Protein AF-A0A2H0YAF7-F1 (afdb_monomer_lite)

Foldseek 3Di:
DDDQAQAFDDDPVGPPPPRRVSVVVVVVVQVDPFKDDWDCDPVVNDTDIDGDDD

Sequence (54 aa):
MILIIGLGNPGLKFKNTRHNIGFEVLDQISKNSDFSVWVNKKRLRAKVCVGRHN

Radius of gyration: 11.63 Å; chains: 1; bounding box: 25×24×31 Å

pLDDT: mean 94.7, std 4.99, range [71.31, 98.12]

Secondary structure (DSSP, 8-state):
----------SGGGTT-GGGHHHHHHHHHTTSTTBPPPEEEGGGTEEE--B---

Structure (mmCIF, N/CA/C/O backbone):
data_AF-A0A2H0YAF7-F1
#
_entry.id   AF-A0A2H0YAF7-F1
#
loop_
_atom_site.group_PDB
_atom_site.id
_atom_site.type_symbol
_atom_site.label_atom_id
_atom_site.label_alt_id
_atom_site.label_comp_id
_atom_site.label_asym_id
_atom_site.label_entity_id
_atom_site.label_seq_id
_atom_site.pdbx_PDB_ins_code
_atom_site.Cartn_x
_atom_site.Cartn_y
_atom_site.Cartn_z
_atom_site.occupancy
_atom_site.B_iso_or_equiv
_atom_site.auth_seq_id
_atom_site.auth_comp_id
_atom_site.auth_asym_id
_atom_site.auth_atom_id
_atom_site.pdbx_PDB_model_num
ATOM 1 N N . MET A 1 1 ? 4.941 5.066 -19.042 1.00 83.56 1 MET A N 1
ATOM 2 C CA . MET A 1 1 ? 5.028 4.874 -17.577 1.00 83.56 1 MET A CA 1
ATOM 3 C C . MET A 1 1 ? 3.612 4.807 -17.045 1.00 83.56 1 MET A C 1
ATOM 5 O O . MET A 1 1 ? 2.827 5.674 -17.399 1.00 83.56 1 MET A O 1
ATOM 9 N N . ILE A 1 2 ? 3.278 3.766 -16.285 1.00 94.50 2 ILE A N 1
ATOM 10 C CA . ILE A 1 2 ? 1.931 3.562 -15.737 1.00 94.50 2 ILE A CA 1
ATOM 11 C C . ILE A 1 2 ? 2.008 3.774 -14.227 1.00 94.50 2 ILE A C 1
ATOM 13 O O . ILE A 1 2 ? 2.941 3.294 -13.585 1.00 94.50 2 ILE A O 1
ATOM 17 N N . LEU A 1 3 ? 1.038 4.501 -13.677 1.00 95.94 3 LEU A N 1
ATOM 18 C CA . LEU A 1 3 ? 0.855 4.657 -12.241 1.00 95.94 3 LEU A CA 1
ATOM 19 C C . LEU A 1 3 ? -0.464 3.995 -11.855 1.00 95.94 3 LEU A C 1
ATOM 21 O O . LEU A 1 3 ? -1.517 4.377 -12.358 1.00 95.94 3 LEU A O 1
ATOM 25 N N . ILE A 1 4 ? -0.395 3.021 -10.955 1.00 96.56 4 ILE A N 1
ATOM 26 C CA . ILE A 1 4 ? -1.567 2.346 -10.399 1.00 96.56 4 ILE A CA 1
ATOM 27 C C . ILE A 1 4 ? -1.670 2.760 -8.932 1.00 96.56 4 ILE A C 1
ATOM 29 O O . ILE A 1 4 ? -0.677 2.721 -8.203 1.00 96.56 4 ILE A O 1
ATOM 33 N N . ILE A 1 5 ? -2.860 3.185 -8.508 1.00 97.62 5 ILE A N 1
ATOM 34 C CA . ILE A 1 5 ? -3.121 3.676 -7.152 1.00 97.62 5 ILE A CA 1
ATOM 35 C C . ILE A 1 5 ? -4.211 2.815 -6.521 1.00 97.62 5 ILE A C 1
ATOM 37 O O . ILE A 1 5 ? -5.300 2.677 -7.069 1.00 97.62 5 ILE A O 1
ATOM 41 N N . GLY A 1 6 ? -3.920 2.266 -5.346 1.00 97.62 6 GLY A N 1
ATOM 42 C CA . GLY A 1 6 ? -4.881 1.566 -4.507 1.00 97.62 6 GLY A CA 1
ATOM 43 C C . GLY A 1 6 ? -5.383 2.525 -3.444 1.00 97.62 6 GLY A C 1
ATOM 44 O O . GLY A 1 6 ? -4.587 3.039 -2.661 1.00 97.62 6 GLY A O 1
ATOM 45 N N . LEU A 1 7 ? -6.687 2.791 -3.429 1.00 98.00 7 LEU A N 1
ATOM 46 C CA . LEU A 1 7 ? -7.326 3.607 -2.397 1.00 98.00 7 LEU A CA 1
ATOM 47 C C . LEU A 1 7 ? -7.712 2.740 -1.192 1.00 98.00 7 LEU A C 1
ATOM 49 O O . LEU A 1 7 ? -8.016 1.554 -1.337 1.00 98.00 7 LEU A O 1
ATOM 53 N N . GLY A 1 8 ? -7.685 3.345 -0.005 1.00 97.12 8 GLY A N 1
ATOM 54 C CA . GLY A 1 8 ? -8.033 2.688 1.249 1.00 97.12 8 GLY A CA 1
ATOM 55 C C . GLY A 1 8 ? -7.683 3.532 2.471 1.00 97.12 8 GLY A C 1
ATOM 56 O O . GLY A 1 8 ? -7.029 4.571 2.371 1.00 97.12 8 GLY A O 1
ATOM 57 N N . ASN A 1 9 ? -8.099 3.057 3.643 1.00 98.12 9 ASN A N 1
ATOM 58 C CA . ASN A 1 9 ? -7.812 3.698 4.923 1.00 98.12 9 ASN A CA 1
ATOM 59 C C . ASN A 1 9 ? -6.637 3.008 5.642 1.00 98.12 9 ASN A C 1
ATOM 61 O O . ASN A 1 9 ? -6.627 1.777 5.760 1.00 98.12 9 ASN A O 1
ATOM 65 N N . PRO A 1 10 ? -5.643 3.757 6.157 1.00 96.06 10 PRO A N 1
ATOM 66 C CA . PRO A 1 10 ? -4.529 3.181 6.903 1.00 96.06 10 PRO A CA 1
ATOM 67 C C . PRO A 1 10 ? -4.941 2.756 8.321 1.00 96.06 10 PRO A C 1
ATOM 69 O O . PRO A 1 10 ? -5.683 3.456 9.008 1.00 96.06 10 PRO A O 1
ATOM 72 N N . GLY A 1 11 ? -4.383 1.639 8.794 1.00 95.62 11 GLY A N 1
ATOM 73 C CA . GLY A 1 11 ? -4.568 1.127 10.157 1.00 95.62 11 GLY A CA 1
ATOM 74 C C . GLY A 1 11 ? -5.322 -0.203 10.212 1.00 95.62 11 GLY A C 1
ATOM 75 O O . GLY A 1 11 ? -6.176 -0.489 9.376 1.00 95.62 11 GLY A O 1
ATOM 76 N N . LEU A 1 12 ? -5.012 -1.025 11.222 1.00 95.19 12 LEU A N 1
ATOM 77 C CA . LEU A 1 12 ? -5.519 -2.402 11.333 1.00 95.19 12 LEU A CA 1
ATOM 78 C C . LEU A 1 12 ? -7.050 -2.490 11.405 1.00 95.19 12 LEU A C 1
ATOM 80 O O . LEU A 1 12 ? -7.623 -3.430 10.869 1.00 95.19 12 LEU A O 1
ATOM 84 N N . LYS A 1 13 ? -7.715 -1.490 11.995 1.00 97.38 13 LYS A N 1
ATOM 85 C CA . LYS A 1 13 ? -9.182 -1.444 12.117 1.00 97.38 13 LYS A CA 1
ATOM 86 C C . LYS A 1 13 ? -9.931 -1.371 10.780 1.00 97.38 13 LYS A C 1
ATOM 88 O O . LYS A 1 13 ? -11.117 -1.665 10.742 1.00 97.38 13 LYS A O 1
ATOM 93 N N . PHE A 1 14 ? -9.259 -0.962 9.703 1.00 96.75 14 PHE A N 1
ATOM 94 C CA . PHE A 1 14 ? -9.849 -0.865 8.362 1.00 96.75 14 PHE A CA 1
ATOM 95 C C . PHE A 1 14 ? -9.471 -2.037 7.452 1.00 96.75 14 PHE A C 1
ATOM 97 O O . PHE A 1 14 ? -9.898 -2.087 6.295 1.00 96.75 14 PHE A O 1
ATOM 104 N N . LYS A 1 15 ? -8.663 -2.975 7.962 1.00 94.50 15 LYS A N 1
ATOM 105 C CA . LYS A 1 15 ? -8.260 -4.173 7.231 1.00 94.50 15 LYS A CA 1
ATOM 106 C C . LYS A 1 15 ? -9.505 -4.981 6.842 1.00 94.50 15 LYS A C 1
ATOM 108 O O . LYS A 1 15 ? -10.413 -5.128 7.654 1.00 94.50 15 LYS A O 1
ATOM 113 N N . ASN A 1 16 ? -9.531 -5.497 5.613 1.00 94.62 16 ASN A N 1
ATOM 114 C CA . ASN A 1 16 ? -10.625 -6.298 5.049 1.00 94.62 16 ASN A CA 1
ATOM 115 C C . ASN A 1 16 ? -11.982 -5.567 4.946 1.00 94.62 16 ASN A C 1
ATOM 117 O O . ASN A 1 16 ? -13.030 -6.202 4.827 1.00 94.62 16 ASN A O 1
ATOM 121 N N . THR A 1 17 ? -12.000 -4.232 4.998 1.00 97.56 17 THR A N 1
ATOM 122 C CA . THR A 1 17 ? -13.203 -3.464 4.647 1.00 97.56 17 THR A CA 1
ATOM 123 C C . THR A 1 17 ? -13.296 -3.315 3.130 1.00 97.56 17 THR A C 1
ATOM 125 O O . THR A 1 17 ? -12.280 -3.181 2.453 1.00 97.56 17 THR A O 1
ATOM 128 N N . ARG A 1 18 ? -14.514 -3.251 2.573 1.00 97.50 18 ARG A N 1
ATOM 129 C CA . ARG A 1 18 ? -14.718 -3.053 1.120 1.00 97.50 18 ARG A CA 1
ATOM 130 C C . ARG A 1 18 ? -14.015 -1.796 0.586 1.00 97.50 18 ARG A C 1
ATOM 132 O O . ARG A 1 18 ? -13.578 -1.778 -0.557 1.00 97.50 18 ARG A O 1
ATOM 139 N N . HIS A 1 19 ? -13.867 -0.769 1.424 1.00 97.50 19 HIS A N 1
ATOM 140 C CA . HIS A 1 19 ? -13.171 0.476 1.085 1.00 97.50 19 HIS A CA 1
ATOM 141 C C . HIS A 1 19 ? -11.653 0.296 0.891 1.00 97.50 19 HIS A C 1
ATOM 143 O O . HIS A 1 19 ? -11.013 1.137 0.273 1.00 97.50 19 HIS A O 1
ATOM 149 N N . ASN A 1 20 ? -11.077 -0.797 1.399 1.00 97.94 20 ASN A N 1
ATOM 150 C CA . ASN A 1 20 ? -9.649 -1.102 1.338 1.00 97.94 20 ASN A CA 1
ATOM 151 C C . ASN A 1 20 ? -9.284 -2.109 0.237 1.00 97.94 20 ASN A C 1
ATOM 153 O O . ASN A 1 20 ? -8.119 -2.495 0.139 1.00 97.94 20 ASN A O 1
ATOM 157 N N . ILE A 1 21 ? -10.233 -2.496 -0.625 1.00 97.81 21 ILE A N 1
ATOM 158 C CA . ILE A 1 21 ? -9.975 -3.454 -1.709 1.00 97.81 21 ILE A CA 1
ATOM 159 C C . ILE A 1 21 ? -8.839 -2.996 -2.636 1.00 97.81 21 ILE A C 1
ATOM 161 O O . ILE A 1 21 ? -8.073 -3.819 -3.125 1.00 97.81 21 ILE A O 1
ATOM 165 N N . GLY A 1 22 ? -8.662 -1.682 -2.821 1.00 97.81 22 GLY A N 1
ATOM 166 C CA . GLY A 1 22 ? -7.558 -1.133 -3.606 1.00 97.81 22 GLY A CA 1
ATOM 167 C C . GLY A 1 22 ? -6.180 -1.484 -3.038 1.00 97.81 22 GLY A C 1
ATOM 168 O O . GLY A 1 22 ? -5.265 -1.767 -3.808 1.00 97.81 22 GLY A O 1
ATOM 169 N N . PHE A 1 23 ? -6.022 -1.515 -1.709 1.00 97.56 23 PHE A N 1
ATOM 170 C CA . PHE A 1 23 ? -4.778 -1.969 -1.077 1.00 97.56 23 PHE A CA 1
ATOM 171 C C . PHE A 1 23 ? -4.561 -3.467 -1.305 1.00 97.56 23 PHE A C 1
ATOM 173 O O . PHE A 1 23 ? -3.463 -3.869 -1.671 1.00 97.56 23 PHE A O 1
ATOM 180 N N . GLU A 1 24 ? -5.609 -4.281 -1.151 1.00 96.31 24 GLU A N 1
ATOM 181 C CA . GLU A 1 24 ? -5.519 -5.735 -1.333 1.00 96.31 24 GLU A CA 1
ATOM 182 C C . GLU A 1 24 ? -5.160 -6.114 -2.774 1.00 96.31 24 GLU A C 1
ATOM 184 O O . GLU A 1 24 ? -4.300 -6.966 -2.987 1.00 96.31 24 GLU A O 1
ATOM 189 N N . VAL A 1 25 ? -5.762 -5.450 -3.765 1.00 96.62 25 VAL A N 1
ATOM 190 C CA . VAL A 1 25 ? -5.443 -5.652 -5.186 1.00 96.62 25 VAL A CA 1
ATOM 191 C C . VAL A 1 25 ? -3.975 -5.329 -5.467 1.00 96.62 25 VAL A C 1
ATOM 193 O O . VAL A 1 25 ? -3.287 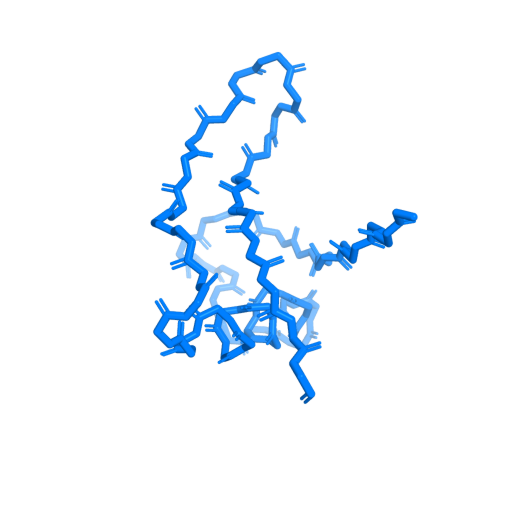-6.130 -6.098 1.00 96.62 25 VAL A O 1
ATOM 196 N N . LEU A 1 26 ? -3.467 -4.196 -4.972 1.00 96.19 26 LEU A N 1
ATOM 197 C CA . LEU A 1 26 ? -2.058 -3.835 -5.151 1.00 96.19 26 LEU A CA 1
ATOM 198 C C . LEU A 1 26 ? -1.107 -4.809 -4.454 1.00 96.19 26 LEU A C 1
ATOM 200 O O . LEU A 1 26 ? -0.088 -5.180 -5.039 1.00 96.19 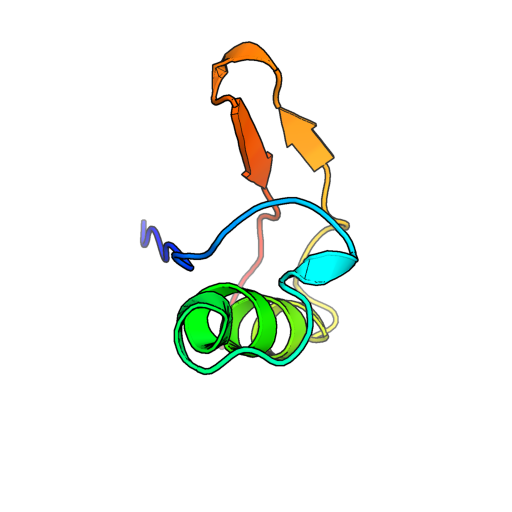26 LEU A O 1
ATOM 204 N N . ASP A 1 27 ? -1.446 -5.251 -3.242 1.00 94.81 27 ASP A N 1
ATOM 205 C CA . ASP A 1 27 ? -0.665 -6.257 -2.527 1.00 94.81 27 ASP A CA 1
ATOM 206 C C . ASP A 1 27 ? -0.578 -7.551 -3.349 1.00 94.81 27 ASP A C 1
ATOM 208 O O . ASP A 1 27 ? 0.514 -8.101 -3.477 1.00 94.81 27 ASP A O 1
ATOM 212 N N . GLN A 1 28 ? -1.673 -8.010 -3.974 1.00 94.75 28 GLN A N 1
ATOM 213 C CA . GLN A 1 28 ? -1.633 -9.182 -4.863 1.00 94.75 28 GLN A CA 1
ATOM 214 C C . GLN A 1 28 ? -0.783 -8.949 -6.116 1.00 94.75 28 GLN A C 1
ATOM 216 O O . GLN A 1 28 ? 0.026 -9.808 -6.454 1.00 94.75 28 GLN A O 1
ATOM 221 N N . ILE A 1 29 ? -0.919 -7.798 -6.783 1.00 93.44 29 ILE A N 1
ATOM 222 C CA . ILE A 1 29 ? -0.129 -7.466 -7.984 1.00 93.44 29 ILE A CA 1
ATOM 223 C C . ILE A 1 29 ? 1.373 -7.463 -7.665 1.00 93.44 29 ILE A C 1
ATOM 225 O O . ILE A 1 29 ? 2.177 -7.990 -8.438 1.00 93.44 29 ILE A O 1
ATOM 229 N N . SER A 1 30 ? 1.746 -6.918 -6.503 1.00 94.06 30 SER A N 1
ATOM 230 C CA . SER A 1 30 ? 3.139 -6.815 -6.057 1.00 94.06 30 SER A CA 1
ATOM 231 C C . SER A 1 30 ? 3.796 -8.149 -5.681 1.00 94.06 30 SER A C 1
ATOM 233 O O . SER A 1 30 ? 5.000 -8.171 -5.453 1.00 94.06 30 SER A O 1
ATOM 235 N N . LYS A 1 31 ? 3.048 -9.263 -5.615 1.00 92.12 31 LYS A N 1
ATOM 236 C CA . LYS A 1 31 ? 3.612 -10.590 -5.293 1.00 92.12 31 LYS A CA 1
ATOM 237 C C . LYS A 1 31 ? 4.452 -11.195 -6.419 1.00 92.12 31 LYS A C 1
ATOM 239 O O . LYS A 1 31 ? 5.155 -12.171 -6.172 1.00 92.12 31 LYS A O 1
ATOM 244 N N . ASN A 1 32 ? 4.378 -10.652 -7.633 1.00 85.81 32 ASN A N 1
ATOM 245 C CA . ASN A 1 32 ? 5.244 -11.075 -8.733 1.00 85.81 32 ASN A CA 1
ATOM 246 C C . ASN A 1 32 ? 6.715 -10.733 -8.437 1.00 85.81 32 ASN A C 1
ATOM 248 O O . ASN A 1 32 ? 7.003 -9.692 -7.847 1.00 85.81 32 ASN A O 1
ATOM 252 N N . SER A 1 33 ? 7.649 -11.576 -8.898 1.00 80.50 33 SER A N 1
ATOM 253 C CA . SER A 1 33 ? 9.100 -11.430 -8.656 1.00 80.50 33 SER A CA 1
ATOM 254 C C . SER A 1 33 ? 9.695 -10.117 -9.166 1.00 80.50 33 SER A C 1
ATOM 256 O O . SER A 1 33 ? 10.749 -9.691 -8.701 1.00 80.50 33 SER A O 1
ATOM 258 N N . ASP A 1 34 ? 9.010 -9.471 -10.106 1.00 92.81 34 ASP A N 1
ATOM 259 C CA . ASP A 1 34 ? 9.493 -8.284 -10.802 1.00 92.81 34 ASP A CA 1
ATOM 260 C C . ASP A 1 34 ? 9.103 -6.973 -10.101 1.00 92.81 34 ASP A C 1
ATOM 262 O O . ASP A 1 34 ? 9.375 -5.896 -10.636 1.00 92.81 34 ASP A O 1
ATOM 266 N N . PHE A 1 35 ? 8.477 -7.035 -8.918 1.00 95.44 35 PHE A N 1
ATOM 267 C CA . PHE A 1 35 ? 8.176 -5.869 -8.085 1.00 95.44 35 PHE A CA 1
ATOM 268 C C . PHE A 1 35 ? 9.129 -5.757 -6.895 1.00 95.44 35 PHE A C 1
ATOM 270 O O . PHE A 1 35 ? 9.428 -6.717 -6.190 1.00 95.44 35 PHE A O 1
ATOM 277 N N . SER A 1 36 ? 9.586 -4.533 -6.634 1.00 95.25 36 SER A N 1
ATOM 278 C CA . SER A 1 36 ? 10.357 -4.217 -5.438 1.00 95.25 36 SER A CA 1
ATOM 279 C C . SER A 1 36 ? 9.512 -4.360 -4.171 1.00 95.25 36 SER A C 1
ATOM 281 O O . SER A 1 36 ? 8.293 -4.194 -4.189 1.00 95.25 36 SER A O 1
ATOM 283 N N . VAL A 1 37 ? 10.175 -4.499 -3.025 1.00 95.25 37 VAL A N 1
ATOM 284 C CA . VAL A 1 37 ? 9.511 -4.366 -1.721 1.00 95.25 37 VAL A CA 1
ATOM 285 C C . VAL A 1 37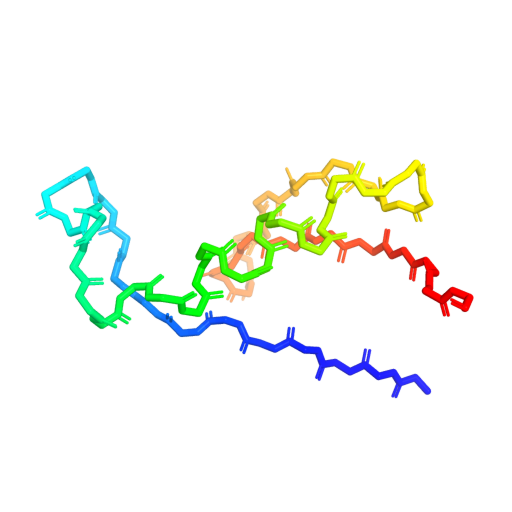 ? 8.833 -2.998 -1.564 1.00 95.25 37 VAL A C 1
ATOM 287 O O . VAL A 1 37 ? 9.288 -1.986 -2.109 1.00 95.25 37 VAL A O 1
ATOM 290 N N . TRP A 1 38 ? 7.748 -2.957 -0.790 1.00 96.69 38 TRP A N 1
ATOM 291 C CA . TRP A 1 38 ? 7.042 -1.720 -0.464 1.00 96.69 38 TRP A CA 1
ATOM 292 C C . TRP A 1 38 ? 7.895 -0.802 0.415 1.00 96.69 38 TRP A C 1
ATOM 294 O O . TRP A 1 38 ? 8.277 -1.161 1.528 1.00 96.69 38 TRP A O 1
ATOM 304 N N . VAL A 1 39 ? 8.125 0.428 -0.043 1.00 97.56 39 VAL A N 1
ATOM 305 C CA . VAL A 1 39 ? 8.868 1.452 0.701 1.00 97.56 39 VAL A CA 1
ATOM 306 C C . VAL A 1 39 ? 7.929 2.568 1.138 1.00 97.56 39 VAL A C 1
ATOM 308 O O . VAL A 1 39 ? 7.156 3.098 0.341 1.00 97.56 39 VAL A O 1
ATOM 311 N N . ASN A 1 40 ? 8.021 2.979 2.403 1.00 97.25 40 ASN A N 1
ATOM 312 C CA . ASN A 1 40 ? 7.282 4.136 2.898 1.00 97.25 40 ASN A CA 1
ATOM 313 C C . ASN A 1 40 ? 7.958 5.439 2.437 1.00 97.25 40 ASN A C 1
ATOM 315 O O . ASN A 1 40 ? 9.094 5.738 2.812 1.00 97.25 40 ASN A O 1
ATOM 319 N N . LYS A 1 41 ? 7.262 6.233 1.620 1.00 97.19 41 LYS A N 1
ATOM 320 C CA . LYS A 1 41 ? 7.741 7.524 1.116 1.00 97.19 41 LYS A CA 1
ATOM 321 C C . LYS A 1 41 ? 7.018 8.652 1.849 1.00 97.19 41 LYS A C 1
ATOM 323 O O . LYS A 1 41 ? 5.946 9.084 1.431 1.00 97.19 41 LYS A O 1
ATOM 328 N N . LYS A 1 42 ? 7.646 9.196 2.902 1.00 95.94 42 LYS A N 1
ATOM 329 C CA . LYS A 1 42 ? 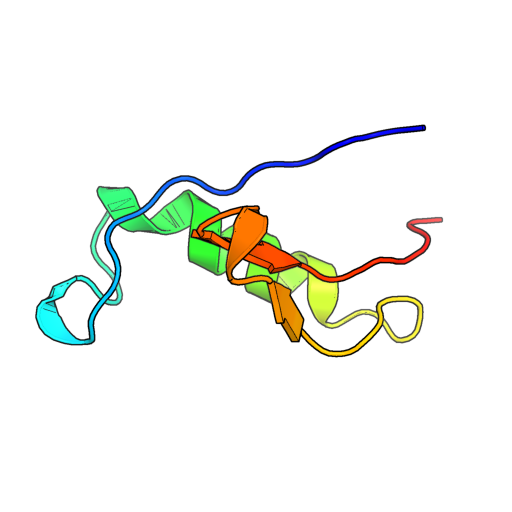7.076 10.274 3.742 1.00 95.94 42 LYS A CA 1
ATOM 330 C C . LYS A 1 42 ? 6.570 11.476 2.934 1.00 95.94 42 LYS A C 1
ATOM 332 O O . LYS A 1 42 ? 5.465 11.944 3.183 1.00 95.94 42 LYS A O 1
ATOM 337 N N . ARG A 1 43 ? 7.338 11.928 1.930 1.00 97.88 43 ARG A N 1
ATOM 338 C CA . ARG A 1 43 ? 6.963 13.060 1.057 1.00 97.88 43 ARG A CA 1
ATOM 339 C C . ARG A 1 43 ? 5.657 12.817 0.292 1.00 97.88 43 ARG A C 1
ATOM 341 O O . ARG A 1 43 ? 4.922 13.760 0.048 1.00 97.88 43 ARG A O 1
ATOM 348 N N . LEU A 1 44 ? 5.382 11.564 -0.070 1.00 96.81 44 LEU A N 1
ATOM 349 C CA . LEU A 1 44 ? 4.181 11.166 -0.810 1.00 96.81 44 LEU A CA 1
ATOM 350 C C . LEU A 1 44 ? 3.049 10.696 0.111 1.00 96.81 44 LEU A C 1
ATOM 352 O O . LEU A 1 44 ? 1.948 10.460 -0.368 1.00 96.81 44 LEU A O 1
ATOM 356 N N . ARG A 1 45 ? 3.320 10.521 1.415 1.00 96.06 45 ARG A N 1
ATOM 357 C CA . ARG A 1 45 ? 2.401 9.906 2.389 1.00 96.06 45 ARG A CA 1
ATOM 358 C C . ARG A 1 45 ? 1.833 8.565 1.897 1.00 96.06 45 ARG A C 1
ATOM 360 O O . ARG A 1 45 ? 0.679 8.242 2.153 1.00 96.06 45 ARG A O 1
ATOM 367 N N . ALA A 1 46 ? 2.662 7.785 1.203 1.00 97.19 46 ALA A N 1
ATOM 368 C CA . ALA A 1 46 ? 2.263 6.546 0.545 1.00 97.19 46 ALA A CA 1
ATOM 369 C C . ALA A 1 46 ? 3.326 5.453 0.702 1.00 97.19 46 ALA A C 1
ATOM 371 O O . ALA A 1 46 ? 4.522 5.734 0.854 1.00 97.19 46 ALA A O 1
ATOM 372 N N . LYS A 1 47 ? 2.884 4.196 0.616 1.00 97.56 47 LYS A N 1
ATOM 373 C CA . LYS A 1 47 ? 3.766 3.064 0.326 1.00 97.56 47 LYS A CA 1
ATOM 374 C C . LYS A 1 47 ? 3.890 2.932 -1.188 1.00 97.56 47 LYS A C 1
ATOM 376 O O . LY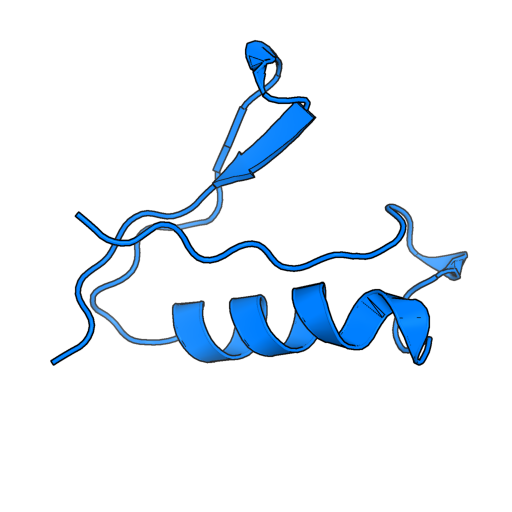S A 1 47 ? 2.891 3.035 -1.890 1.00 97.56 47 LYS A O 1
ATOM 381 N N . VAL A 1 48 ? 5.108 2.733 -1.677 1.00 97.50 48 VAL A N 1
ATOM 382 C CA . VAL A 1 48 ? 5.401 2.647 -3.112 1.00 97.50 48 VAL A CA 1
ATOM 383 C C . VAL A 1 48 ? 6.271 1.426 -3.378 1.00 97.50 48 VAL A C 1
ATOM 385 O O . VAL A 1 48 ? 7.258 1.215 -2.673 1.00 97.50 48 VAL A O 1
ATOM 388 N N . CYS A 1 49 ? 5.925 0.664 -4.408 1.00 96.38 49 CYS A N 1
ATOM 389 C CA . CYS A 1 49 ? 6.790 -0.319 -5.048 1.00 96.38 49 CYS A CA 1
ATOM 390 C C . CYS A 1 49 ? 6.912 0.019 -6.537 1.00 96.38 49 CYS A C 1
ATOM 392 O O . CYS A 1 49 ? 6.040 0.677 -7.107 1.00 96.38 49 CYS A O 1
ATOM 394 N N . VAL A 1 50 ? 7.991 -0.430 -7.168 1.00 95.69 50 VAL A N 1
ATOM 395 C CA . VAL A 1 50 ? 8.201 -0.293 -8.612 1.00 95.69 50 VAL A CA 1
ATOM 396 C C . VAL A 1 50 ? 8.490 -1.675 -9.169 1.00 95.69 50 VAL A C 1
ATOM 398 O O . VAL A 1 50 ? 9.234 -2.438 -8.559 1.00 95.69 50 VAL A O 1
ATOM 401 N N . GLY A 1 51 ? 7.901 -1.992 -10.315 1.00 93.69 51 GLY A N 1
ATOM 402 C CA . GLY A 1 51 ? 8.123 -3.266 -10.975 1.00 93.69 51 GLY A CA 1
ATOM 403 C C . GLY A 1 51 ? 7.699 -3.263 -12.429 1.00 93.69 51 GLY A C 1
ATOM 404 O O . GLY A 1 51 ? 7.229 -2.246 -12.951 1.00 93.69 51 GLY A O 1
ATOM 405 N N . ARG A 1 52 ? 7.889 -4.409 -13.079 1.00 90.94 52 ARG A N 1
ATOM 406 C CA . ARG A 1 52 ? 7.391 -4.677 -14.430 1.00 90.94 52 ARG A CA 1
ATOM 407 C C . ARG A 1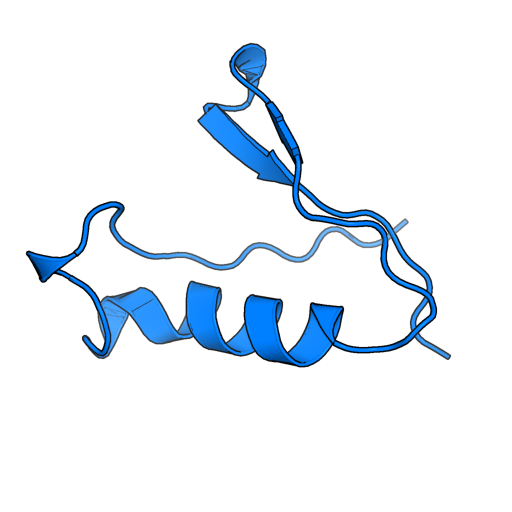 52 ? 6.259 -5.696 -14.360 1.00 90.94 52 ARG A C 1
ATOM 409 O O . ARG A 1 52 ? 6.278 -6.605 -13.538 1.00 90.94 52 ARG A O 1
ATOM 416 N N . HIS A 1 53 ? 5.261 -5.504 -15.210 1.00 82.06 53 HIS A N 1
ATOM 417 C CA . HIS A 1 53 ? 4.174 -6.449 -15.419 1.00 82.06 53 HIS A CA 1
ATOM 418 C C . HIS A 1 53 ? 4.236 -6.836 -16.896 1.00 82.06 53 HIS A C 1
ATOM 420 O O . HIS A 1 53 ? 4.076 -5.953 -17.743 1.00 82.06 53 HIS A O 1
ATOM 426 N N . ASN A 1 54 ? 4.602 -8.091 -17.167 1.00 71.31 54 ASN A N 1
ATOM 427 C CA . ASN A 1 54 ? 4.690 -8.655 -18.516 1.00 71.31 54 ASN A CA 1
ATOM 428 C C . ASN A 1 54 ? 3.328 -9.180 -18.962 1.00 71.31 54 ASN A C 1
ATOM 430 O O . ASN A 1 54 ? 2.610 -9.717 -18.088 1.00 71.31 54 ASN A O 1
#